Protein AF-A0AAN7F6M3-F1 (afdb_monomer_lite)

Sequence (160 aa):
MIVMVRILLTLMGGRHDNKPYHPIDNREGVIQMGLAENQLCFDLIQKWIRRNPKASICTAKGVHEFKNIAIFQDYHGFKEFRQAVTNFIHKARGGRVTFDPSRIVMSGGATGANEIVMSCDAFLVPSPCYPVFPREGLISNLIFCETHLDDSFTIIHRVI

Secondary structure (DSSP, 8-state):
--GGGSTT-TTSHHHHHHSB-BTTTBTTSBP--SS----TTHHHHHHHHHH-GGG-TTSTTTGGGHHHHHT---TT--HHHHHHHHHHHHHHTTT-----GGG----SHHHHHHHHHH-SS-EEEEES--THHHHSSS-S-EEEEEEPTTS-EEEEEE--

Foldseek 3Di:
DQFVVQPPPPVCPVQCVVFPDDPPPHPPGDDDPNDPDDPPCVVVVVVVCVVCVCVDCPHPNVVVCVVVVVPDDPQLPDLVVLVVVQVVVCVVVVVPDGDDSSPDGDAPPPLRVCLVVQVDDADEDEPPDDVCVQPPCSHQHYFYWHQDPVRDIDGDDTRD

Structure (mmCIF, N/CA/C/O backbone):
data_AF-A0AAN7F6M3-F1
#
_entry.id   AF-A0AAN7F6M3-F1
#
loop_
_atom_site.group_PDB
_atom_site.id
_atom_site.type_symbol
_atom_site.label_atom_id
_atom_site.label_alt_id
_atom_site.label_comp_id
_atom_site.label_asym_id
_atom_site.label_entity_id
_atom_site.label_seq_id
_atom_site.pdbx_PDB_ins_code
_atom_site.Cartn_x
_atom_site.Cartn_y
_atom_site.Cartn_z
_atom_site.occupancy
_atom_site.B_iso_or_equiv
_atom_site.auth_seq_id
_atom_site.auth_comp_id
_atom_site.auth_asym_id
_atom_site.auth_atom_id
_atom_site.pdbx_PDB_model_num
ATOM 1 N N . MET A 1 1 ? -0.541 -12.851 -12.378 1.00 31.11 1 MET A N 1
ATOM 2 C CA . MET A 1 1 ? 0.162 -12.674 -13.668 1.00 31.11 1 MET A CA 1
ATOM 3 C C . MET A 1 1 ? 0.976 -11.367 -13.763 1.00 31.11 1 MET A C 1
ATOM 5 O O . MET A 1 1 ? 1.273 -10.941 -14.863 1.00 31.11 1 MET A O 1
ATOM 9 N N . ILE A 1 2 ? 1.369 -10.733 -12.641 1.00 34.12 2 ILE A N 1
ATOM 10 C CA . ILE A 1 2 ? 2.227 -9.520 -12.639 1.00 34.12 2 ILE A CA 1
ATOM 11 C C . ILE A 1 2 ? 3.602 -9.791 -11.984 1.00 34.12 2 ILE A C 1
ATOM 13 O O . ILE A 1 2 ? 4.550 -9.046 -12.179 1.00 34.12 2 ILE A O 1
ATOM 17 N N . VAL A 1 3 ? 3.760 -10.905 -11.259 1.00 37.19 3 VAL A N 1
ATOM 18 C CA . VAL A 1 3 ? 4.975 -11.178 -10.464 1.00 37.19 3 VAL A CA 1
ATOM 19 C C . VAL A 1 3 ? 6.101 -11.829 -11.289 1.00 37.19 3 VAL A C 1
ATOM 21 O O . VAL A 1 3 ? 7.274 -11.653 -10.981 1.00 37.19 3 VAL A O 1
ATOM 24 N N . MET A 1 4 ? 5.769 -12.514 -12.388 1.00 30.89 4 MET A N 1
ATOM 25 C CA . MET A 1 4 ? 6.705 -13.372 -13.135 1.00 30.89 4 MET A CA 1
ATOM 26 C C . MET A 1 4 ? 7.670 -12.618 -14.073 1.00 30.89 4 MET A C 1
ATOM 28 O O . MET A 1 4 ? 8.566 -13.227 -14.642 1.00 30.89 4 MET A O 1
ATOM 32 N N . VAL A 1 5 ? 7.535 -11.293 -14.216 1.00 35.88 5 VAL A N 1
ATOM 33 C CA . VAL A 1 5 ? 8.393 -10.473 -15.104 1.00 35.88 5 VAL A CA 1
ATOM 34 C C . VAL A 1 5 ? 9.630 -9.913 -14.374 1.00 35.88 5 VAL A C 1
ATOM 36 O O . VAL A 1 5 ? 10.523 -9.343 -14.993 1.00 35.88 5 VAL A O 1
ATOM 39 N N . ARG A 1 6 ? 9.743 -10.086 -13.049 1.00 49.34 6 ARG A N 1
ATOM 40 C CA . ARG A 1 6 ? 10.776 -9.387 -12.260 1.00 49.34 6 ARG A CA 1
ATOM 41 C C . ARG A 1 6 ? 12.152 -10.066 -12.221 1.00 49.34 6 ARG A C 1
ATOM 43 O O . ARG A 1 6 ? 13.134 -9.385 -11.942 1.00 49.34 6 ARG A O 1
ATOM 50 N N . ILE A 1 7 ? 12.259 -11.360 -12.530 1.00 39.53 7 ILE A N 1
ATOM 51 C CA . ILE A 1 7 ? 13.526 -12.115 -12.396 1.00 39.53 7 ILE A CA 1
ATOM 52 C C . ILE A 1 7 ? 14.585 -11.633 -13.402 1.00 39.53 7 ILE A C 1
ATOM 54 O O . ILE A 1 7 ? 15.774 -11.695 -13.113 1.00 39.53 7 ILE A O 1
ATOM 58 N N . LEU A 1 8 ? 14.179 -11.077 -14.551 1.00 35.31 8 LEU A N 1
ATOM 59 C CA . LEU A 1 8 ? 15.112 -10.712 -15.624 1.00 35.31 8 LEU A CA 1
ATOM 60 C C . LEU A 1 8 ? 15.627 -9.254 -15.574 1.00 35.31 8 LEU A C 1
ATOM 62 O O . LEU A 1 8 ? 16.541 -8.909 -16.315 1.00 35.31 8 LEU A O 1
ATOM 66 N N . LEU A 1 9 ? 15.078 -8.374 -14.724 1.00 43.38 9 LEU A N 1
ATOM 67 C CA . LEU A 1 9 ? 15.257 -6.913 -14.875 1.00 43.38 9 LEU A CA 1
ATOM 68 C C . LEU A 1 9 ? 16.093 -6.206 -13.795 1.00 43.38 9 LEU A C 1
ATOM 70 O O . LEU A 1 9 ? 16.359 -5.011 -13.923 1.00 43.38 9 LEU A O 1
ATOM 74 N N . THR A 1 10 ? 16.586 -6.901 -12.766 1.00 44.12 10 THR A N 1
ATOM 75 C CA . THR A 1 10 ? 17.384 -6.258 -11.695 1.00 44.12 10 THR A CA 1
ATOM 76 C C . THR A 1 10 ? 18.770 -5.769 -12.160 1.00 44.12 10 THR A C 1
ATOM 78 O O . THR A 1 10 ? 19.427 -5.027 -11.438 1.00 44.12 10 THR A O 1
ATOM 81 N N . LEU A 1 11 ? 19.210 -6.107 -13.378 1.00 46.38 11 LEU A N 1
ATOM 82 C CA . LEU A 1 11 ? 20.467 -5.613 -13.964 1.00 46.38 11 LEU A CA 1
ATOM 83 C C . LEU A 1 11 ? 20.328 -4.266 -14.705 1.00 46.38 11 LEU A C 1
ATOM 85 O O . LEU A 1 11 ? 21.328 -3.711 -15.153 1.00 46.38 11 LEU A O 1
ATOM 89 N N . MET A 1 12 ? 19.111 -3.722 -14.838 1.00 47.38 12 MET A N 1
ATOM 90 C CA . MET A 1 12 ? 18.849 -2.516 -15.646 1.00 47.38 12 MET A CA 1
ATOM 91 C C . MET A 1 12 ? 18.668 -1.226 -14.827 1.00 47.38 12 MET A C 1
ATOM 93 O O . MET A 1 12 ? 18.660 -0.150 -15.420 1.00 47.38 12 MET A O 1
ATOM 97 N N . GLY A 1 13 ? 18.581 -1.301 -13.490 1.00 53.97 13 GLY A N 1
ATOM 98 C CA . GLY A 1 13 ? 18.332 -0.131 -12.629 1.00 53.97 13 GLY A CA 1
ATOM 99 C C . GLY A 1 13 ? 19.359 0.993 -12.815 1.00 53.97 13 GLY A C 1
ATOM 100 O O . GLY A 1 13 ? 18.993 2.119 -13.128 1.00 53.97 13 GLY A O 1
ATOM 101 N N . GLY A 1 14 ? 20.655 0.665 -12.788 1.00 62.84 14 GLY A N 1
ATOM 102 C CA . GLY A 1 14 ? 21.718 1.664 -12.972 1.00 62.84 14 GLY A CA 1
ATOM 103 C C . GLY A 1 14 ? 21.810 2.271 -14.382 1.00 62.84 14 GLY A C 1
ATOM 104 O O . GLY A 1 14 ? 22.454 3.300 -14.564 1.00 62.84 14 GLY A O 1
ATOM 105 N N . ARG A 1 15 ? 21.184 1.665 -15.402 1.00 70.00 15 ARG A N 1
ATOM 106 C CA . ARG A 1 15 ? 21.131 2.248 -16.758 1.00 70.00 15 ARG A CA 1
ATOM 107 C C . ARG A 1 15 ? 19.995 3.254 -16.903 1.00 70.00 15 ARG A C 1
ATOM 109 O O . ARG A 1 15 ? 20.162 4.233 -17.623 1.00 70.00 15 ARG A O 1
ATOM 116 N N . HIS A 1 16 ? 18.874 3.011 -16.227 1.00 83.25 16 HIS A N 1
ATOM 117 C CA . HIS A 1 16 ? 17.760 3.948 -16.189 1.00 83.25 16 HIS A CA 1
ATOM 118 C C . HIS A 1 16 ? 18.164 5.268 -15.527 1.00 83.25 16 HIS A C 1
ATOM 120 O O . HIS A 1 16 ? 18.003 6.317 -16.141 1.00 83.25 16 HIS A O 1
ATOM 126 N N . ASP A 1 17 ? 18.762 5.217 -14.335 1.00 87.94 17 ASP A N 1
ATOM 127 C CA . ASP A 1 17 ? 19.039 6.425 -13.541 1.00 87.94 17 ASP A CA 1
ATOM 128 C C . ASP A 1 17 ? 20.017 7.387 -14.231 1.00 87.94 17 ASP A C 1
ATOM 130 O O . ASP A 1 17 ? 19.899 8.603 -14.106 1.00 87.94 17 ASP A O 1
ATOM 134 N N . ASN A 1 18 ? 20.944 6.847 -15.027 1.00 89.69 18 ASN A N 1
ATOM 135 C CA . ASN A 1 18 ? 21.918 7.633 -15.784 1.00 89.69 18 ASN A CA 1
ATOM 136 C C . ASN A 1 18 ? 21.369 8.202 -17.104 1.00 89.69 18 ASN A C 1
ATOM 138 O O . ASN A 1 18 ? 21.917 9.171 -17.627 1.00 89.69 18 ASN A O 1
ATOM 142 N N . LYS A 1 19 ? 20.334 7.587 -17.691 1.00 93.06 19 LYS A N 1
ATOM 143 C CA . LYS A 1 19 ? 19.781 8.000 -18.991 1.00 93.06 19 LYS A CA 1
ATOM 144 C C . LYS A 1 19 ? 18.272 7.728 -19.056 1.00 93.06 19 LYS A C 1
ATOM 146 O O . LYS A 1 19 ? 17.852 6.912 -19.879 1.00 93.06 19 LYS A O 1
ATOM 151 N N . PRO A 1 20 ? 17.444 8.386 -18.231 1.00 94.31 20 PRO A N 1
ATOM 152 C CA . PRO A 1 20 ? 16.015 8.099 -18.176 1.00 94.31 20 PRO A CA 1
ATOM 153 C C . PRO A 1 20 ? 15.321 8.556 -19.460 1.00 94.31 20 PRO A C 1
ATOM 155 O O . PRO A 1 20 ? 15.627 9.622 -20.000 1.00 94.31 20 PRO A O 1
ATOM 158 N N . TYR A 1 21 ? 14.388 7.750 -19.960 1.00 95.25 21 TYR A N 1
ATOM 159 C CA . TYR A 1 21 ? 13.542 8.135 -21.087 1.00 95.25 21 TYR A CA 1
ATOM 160 C C . TYR A 1 21 ? 12.668 9.346 -20.736 1.00 95.25 21 TYR A C 1
ATOM 162 O O . TYR A 1 21 ? 11.996 9.359 -19.705 1.00 95.25 21 TYR A O 1
ATOM 170 N N . HIS A 1 22 ? 12.612 10.327 -21.638 1.00 96.12 22 HIS A N 1
ATOM 171 C CA . HIS A 1 22 ? 11.621 11.398 -21.609 1.00 96.12 22 HIS A CA 1
ATOM 172 C C . HIS A 1 22 ? 11.091 11.651 -23.030 1.00 96.12 22 HIS A C 1
ATOM 174 O O . HIS A 1 22 ? 11.888 11.815 -23.956 1.00 96.12 22 HIS A O 1
ATOM 180 N N . PRO A 1 23 ? 9.765 11.724 -23.248 1.00 95.62 23 PRO A N 1
ATOM 181 C CA . PRO A 1 23 ? 9.186 1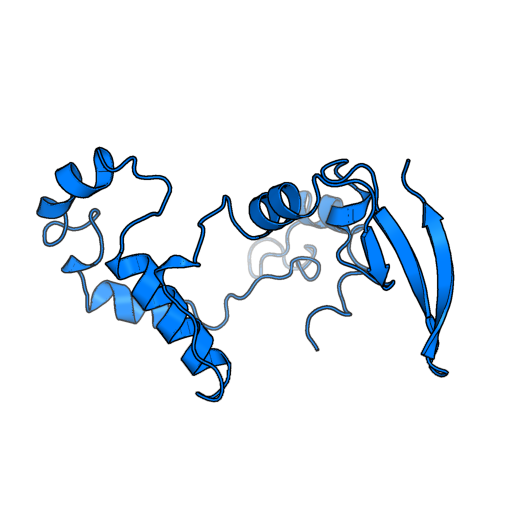1.817 -24.593 1.00 95.62 23 PRO A CA 1
ATOM 182 C C . PRO A 1 23 ? 9.578 13.088 -25.365 1.00 95.62 23 PRO A C 1
ATOM 184 O O . PRO A 1 23 ? 9.467 13.120 -26.595 1.00 95.62 23 PRO A O 1
ATOM 187 N N . ILE A 1 24 ? 10.028 14.133 -24.666 1.00 97.12 24 ILE A N 1
ATOM 188 C CA . ILE A 1 24 ? 10.455 15.405 -25.262 1.00 97.12 24 ILE A CA 1
ATOM 189 C C . ILE A 1 24 ? 11.970 15.563 -25.135 1.00 97.12 24 ILE A C 1
ATOM 191 O O . ILE A 1 24 ? 12.653 15.716 -26.141 1.00 97.12 24 ILE A O 1
ATOM 195 N N . ASP A 1 25 ? 12.490 15.452 -23.915 1.00 96.81 25 ASP A N 1
ATOM 196 C CA . ASP A 1 25 ? 13.871 15.841 -23.601 1.00 96.81 25 ASP A CA 1
ATOM 197 C C . ASP A 1 25 ? 14.893 14.723 -23.846 1.00 96.81 25 ASP A C 1
ATOM 199 O O . ASP A 1 25 ? 16.081 15.000 -23.986 1.00 96.81 25 ASP A O 1
ATOM 203 N N . ASN A 1 26 ? 14.464 13.455 -23.897 1.00 96.00 26 ASN A N 1
ATOM 204 C CA . ASN A 1 26 ? 15.375 12.320 -24.062 1.00 96.00 26 ASN A CA 1
ATOM 205 C C . ASN A 1 26 ? 14.668 11.069 -24.610 1.00 96.00 26 ASN A C 1
ATOM 207 O O . ASN A 1 26 ? 14.450 10.085 -23.895 1.00 96.00 26 ASN A O 1
ATOM 211 N N . ARG A 1 27 ? 14.312 11.093 -25.899 1.00 95.31 27 ARG A N 1
ATOM 212 C CA . ARG A 1 27 ? 13.606 9.979 -26.564 1.00 95.31 27 ARG A CA 1
ATOM 213 C C . ARG A 1 27 ? 14.435 8.696 -26.674 1.00 95.31 27 ARG A C 1
ATOM 215 O O . ARG A 1 27 ? 13.863 7.618 -26.755 1.00 95.31 27 ARG A O 1
ATOM 222 N N . GLU A 1 28 ? 15.759 8.823 -26.620 1.00 95.81 28 GLU A N 1
ATOM 223 C CA . GLU A 1 28 ? 16.719 7.710 -26.657 1.00 95.81 28 GLU A CA 1
ATOM 224 C C . GLU A 1 28 ? 17.090 7.195 -25.254 1.00 95.81 28 GLU A C 1
ATOM 226 O O . GLU A 1 28 ? 18.056 6.438 -25.091 1.00 95.81 28 GLU A O 1
ATOM 231 N N . GLY A 1 29 ? 16.406 7.679 -24.214 1.00 94.25 29 GLY A N 1
ATOM 232 C CA . GLY A 1 29 ? 16.601 7.211 -22.849 1.00 94.25 29 GLY A CA 1
ATOM 233 C C . GLY A 1 29 ? 16.003 5.825 -22.606 1.00 94.25 29 GLY A C 1
ATOM 234 O O . GLY A 1 29 ? 15.214 5.298 -23.389 1.00 94.25 29 GLY A O 1
ATOM 235 N N . VAL A 1 30 ? 16.398 5.217 -21.495 1.00 94.75 30 VAL A N 1
ATOM 236 C CA . VAL A 1 30 ? 15.954 3.895 -21.054 1.00 94.75 30 VAL A CA 1
ATOM 237 C C . VAL A 1 30 ? 14.564 4.009 -20.432 1.00 94.75 30 VAL A C 1
ATOM 239 O O . VAL A 1 30 ? 14.344 4.811 -19.527 1.00 94.75 30 VAL A O 1
ATOM 242 N N . ILE A 1 31 ? 13.628 3.184 -20.899 1.00 93.06 31 ILE A N 1
ATOM 243 C CA . ILE A 1 31 ? 12.267 3.109 -20.355 1.00 93.06 31 ILE A CA 1
ATOM 244 C C . ILE A 1 31 ? 12.256 2.184 -19.134 1.00 93.06 31 ILE A C 1
ATOM 246 O O . ILE A 1 31 ? 12.718 1.041 -19.206 1.00 93.06 31 ILE A O 1
ATOM 250 N N . GLN A 1 32 ? 11.694 2.657 -18.019 1.00 90.94 32 GLN A N 1
ATOM 251 C CA . GLN A 1 32 ? 11.617 1.874 -16.790 1.00 90.94 32 GLN A CA 1
ATOM 252 C C . GLN A 1 32 ? 10.523 0.807 -16.859 1.00 90.94 32 GLN A C 1
ATOM 254 O O . GLN A 1 32 ? 9.344 1.091 -16.684 1.00 90.94 32 GLN A O 1
ATOM 259 N N . MET A 1 33 ? 10.943 -0.445 -17.039 1.00 90.69 33 MET A N 1
ATOM 260 C CA . MET A 1 33 ? 10.061 -1.623 -17.029 1.00 90.69 33 MET A CA 1
ATOM 261 C C . MET A 1 33 ? 10.378 -2.598 -15.881 1.00 90.69 33 MET A C 1
ATOM 263 O O . MET A 1 33 ? 9.763 -3.654 -15.770 1.00 90.69 33 MET A O 1
ATOM 267 N N . GLY A 1 34 ? 11.361 -2.272 -15.030 1.00 85.19 34 GLY A N 1
ATOM 268 C CA . GLY A 1 34 ? 11.851 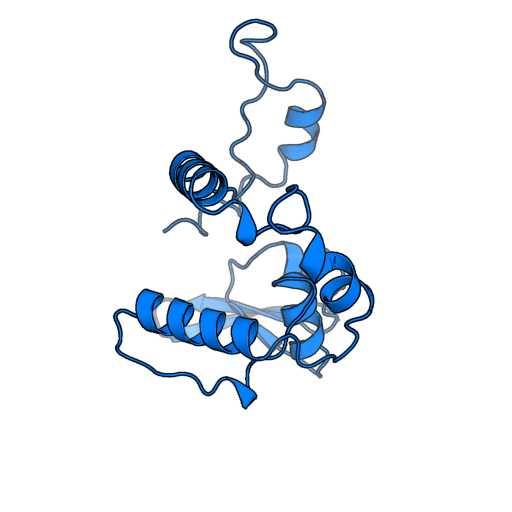-3.150 -13.958 1.00 85.19 34 GLY A CA 1
ATOM 269 C C . GLY A 1 34 ? 11.192 -2.951 -12.589 1.00 85.19 34 GLY A C 1
ATOM 270 O O . GLY A 1 34 ? 11.494 -3.699 -11.656 1.00 85.19 34 GLY A O 1
ATOM 271 N N . LEU A 1 35 ? 10.314 -1.954 -12.447 1.00 86.31 35 LEU A N 1
ATOM 272 C CA . LEU A 1 35 ? 9.693 -1.578 -11.179 1.00 86.31 35 LEU A CA 1
ATOM 273 C C . LEU A 1 35 ? 8.220 -1.986 -11.156 1.00 86.31 35 LEU A C 1
ATOM 275 O O . LEU A 1 35 ? 7.448 -1.648 -12.049 1.00 86.31 35 LEU A O 1
ATOM 279 N N . ALA A 1 36 ? 7.835 -2.738 -10.126 1.00 87.88 36 ALA A N 1
ATOM 280 C CA . ALA A 1 36 ? 6.463 -3.193 -9.939 1.00 87.88 36 ALA A CA 1
ATOM 281 C C . ALA A 1 36 ? 5.629 -2.091 -9.270 1.00 87.88 36 ALA A C 1
ATOM 283 O O . ALA A 1 36 ? 5.344 -2.154 -8.076 1.00 87.88 36 ALA A O 1
ATOM 284 N N . GLU A 1 37 ? 5.258 -1.080 -10.049 1.00 88.50 37 GLU A N 1
ATOM 285 C CA . GLU A 1 37 ? 4.431 0.044 -9.614 1.00 88.50 37 GLU A CA 1
ATOM 286 C C . GLU A 1 37 ? 3.094 0.080 -10.349 1.00 88.50 37 GLU A C 1
ATOM 288 O O . GLU A 1 37 ? 2.999 -0.234 -11.534 1.00 88.50 37 GLU A O 1
ATOM 293 N N . ASN A 1 38 ? 2.043 0.491 -9.638 1.00 90.88 38 ASN A N 1
ATOM 294 C CA . ASN A 1 38 ? 0.720 0.676 -10.218 1.00 90.88 38 ASN A CA 1
ATOM 295 C C . ASN A 1 38 ? 0.366 2.164 -10.259 1.00 90.88 38 ASN A C 1
ATOM 297 O O . ASN A 1 38 ? 0.006 2.743 -9.238 1.00 90.88 38 ASN A O 1
ATOM 301 N N . GLN A 1 39 ? 0.420 2.748 -11.455 1.00 94.06 39 GLN A N 1
ATOM 302 C CA . GLN A 1 39 ? 0.039 4.142 -11.706 1.00 94.06 39 GLN A CA 1
ATOM 303 C C . GLN A 1 39 ? -1.330 4.265 -12.406 1.00 94.06 39 GLN A C 1
ATOM 305 O O . GLN A 1 39 ? -1.790 5.368 -12.691 1.00 94.06 39 GLN A O 1
ATOM 310 N N . LEU A 1 40 ? -2.013 3.142 -12.669 1.00 96.00 40 LEU A N 1
ATOM 311 C CA . LEU A 1 40 ? -3.209 3.081 -13.522 1.00 96.00 40 LEU A CA 1
ATOM 312 C C . LEU A 1 40 ? -4.476 3.657 -12.874 1.00 96.00 40 LEU A C 1
ATOM 314 O O . LEU A 1 40 ? -5.470 3.850 -13.564 1.00 96.00 40 LEU A O 1
ATOM 318 N N . CYS A 1 41 ? -4.474 3.880 -11.558 1.00 96.00 41 CYS A N 1
ATOM 319 C CA . CYS A 1 41 ? -5.663 4.283 -10.797 1.00 96.00 41 CYS A CA 1
ATOM 320 C C . CYS A 1 41 ? -5.466 5.545 -9.943 1.00 96.00 41 CYS A C 1
ATOM 322 O O . CYS A 1 41 ? -6.265 5.827 -9.041 1.00 96.00 41 CYS A O 1
ATOM 324 N N . PHE A 1 42 ? -4.403 6.314 -10.194 1.00 96.12 42 PHE A N 1
ATOM 325 C CA . PHE A 1 42 ? -4.135 7.540 -9.440 1.00 96.12 42 PHE A CA 1
ATOM 326 C C . PHE A 1 42 ? -5.225 8.595 -9.619 1.00 96.12 42 PHE A C 1
ATOM 328 O O . PHE A 1 42 ? -5.557 9.297 -8.664 1.00 96.12 42 PHE A O 1
ATOM 335 N N . ASP A 1 43 ? -5.833 8.679 -10.797 1.00 97.25 43 ASP A N 1
ATOM 336 C CA . ASP A 1 43 ? -6.956 9.569 -11.085 1.00 97.25 43 ASP A CA 1
ATOM 337 C C . ASP A 1 43 ? -8.152 9.310 -10.148 1.00 97.25 43 ASP A C 1
ATOM 339 O O . ASP A 1 43 ? -8.736 10.257 -9.609 1.00 97.25 43 ASP A O 1
ATOM 343 N N . LEU A 1 44 ? -8.468 8.038 -9.878 1.00 97.81 44 LEU A N 1
ATOM 344 C CA . LEU A 1 44 ? -9.555 7.635 -8.984 1.00 97.81 44 LEU A CA 1
ATOM 345 C C . LEU A 1 44 ? -9.282 8.079 -7.543 1.00 97.81 44 LEU A C 1
ATOM 347 O O . LEU A 1 44 ? -10.158 8.668 -6.900 1.00 97.81 44 LEU A O 1
ATOM 351 N N . ILE A 1 45 ? -8.060 7.847 -7.056 1.00 95.25 45 ILE A N 1
ATOM 352 C CA . ILE A 1 45 ? -7.640 8.231 -5.701 1.00 95.25 45 ILE A CA 1
ATOM 353 C C . ILE A 1 45 ? -7.635 9.757 -5.566 1.00 95.25 45 ILE A C 1
ATOM 355 O O . ILE A 1 45 ? -8.230 10.299 -4.633 1.00 95.25 45 ILE A O 1
ATOM 359 N N . GLN A 1 46 ? -7.051 10.475 -6.528 1.00 94.81 46 GLN A N 1
ATOM 360 C CA . GLN A 1 46 ? -7.026 11.939 -6.521 1.00 94.81 46 GLN A CA 1
ATOM 361 C C . GLN A 1 46 ? -8.438 12.537 -6.539 1.00 94.81 46 GLN A C 1
ATOM 363 O O . GLN A 1 46 ? -8.738 13.477 -5.798 1.00 94.81 46 GLN A O 1
ATOM 368 N N . LYS A 1 47 ? -9.329 11.996 -7.377 1.00 97.19 47 LYS A N 1
ATOM 369 C CA . LYS A 1 47 ? -10.732 12.420 -7.451 1.00 97.19 47 LYS A CA 1
ATOM 370 C C . LYS A 1 47 ? -11.455 12.184 -6.129 1.00 97.19 47 LYS A C 1
ATOM 372 O O . LYS A 1 47 ? -12.242 13.037 -5.716 1.00 97.19 47 LYS A O 1
ATOM 377 N N . TRP A 1 48 ? -11.182 11.067 -5.454 1.00 96.38 48 TRP A N 1
ATOM 378 C CA . TRP A 1 48 ? -11.736 10.793 -4.131 1.00 96.38 48 TRP A CA 1
ATOM 379 C C . TRP A 1 48 ? -11.215 11.782 -3.082 1.00 96.38 48 TRP A C 1
ATOM 381 O O . TRP A 1 48 ? -12.029 12.375 -2.378 1.00 96.38 48 TRP A O 1
ATOM 391 N N . ILE A 1 49 ? -9.905 12.046 -3.028 1.00 93.50 49 ILE A N 1
ATOM 392 C CA . ILE A 1 49 ? -9.308 12.997 -2.071 1.00 93.50 49 ILE A CA 1
ATOM 393 C C . ILE A 1 49 ? -9.912 14.398 -2.241 1.00 93.50 49 ILE A C 1
ATOM 395 O O . ILE A 1 49 ? -10.360 14.998 -1.265 1.00 93.50 49 ILE A O 1
ATOM 399 N N . ARG A 1 50 ? -10.020 14.898 -3.482 1.00 93.56 50 ARG A N 1
ATOM 400 C CA . ARG A 1 50 ? -10.620 16.219 -3.767 1.00 93.56 50 ARG A CA 1
ATOM 401 C C . ARG A 1 50 ? -12.074 16.324 -3.293 1.00 93.56 50 ARG A C 1
ATOM 403 O O . ARG A 1 50 ? -12.499 17.385 -2.845 1.00 93.56 50 ARG A O 1
ATOM 410 N N . ARG A 1 51 ? -12.838 15.231 -3.381 1.00 96.88 51 ARG A N 1
ATOM 411 C CA . ARG A 1 51 ? -14.241 15.166 -2.935 1.00 96.88 51 ARG A CA 1
ATOM 412 C C . ARG A 1 51 ? -14.387 14.992 -1.423 1.00 96.88 51 ARG A C 1
ATOM 414 O O . ARG A 1 51 ? -15.447 15.305 -0.891 1.00 96.88 51 ARG A O 1
ATOM 421 N N . ASN A 1 52 ? -13.338 14.541 -0.735 1.00 96.00 52 ASN A N 1
ATOM 422 C CA . ASN A 1 52 ? -13.350 14.220 0.692 1.00 96.00 52 ASN A CA 1
ATOM 423 C C . ASN A 1 52 ? -12.273 15.008 1.461 1.00 96.00 52 ASN A C 1
ATOM 425 O O . ASN A 1 52 ? -11.405 14.409 2.094 1.00 96.00 52 ASN A O 1
ATOM 429 N N . PRO A 1 53 ? -12.320 16.353 1.472 1.00 93.62 53 PRO A N 1
ATOM 430 C CA . PRO A 1 53 ? -11.269 17.167 2.088 1.00 93.62 53 PRO A CA 1
ATOM 431 C C . PRO A 1 53 ? -11.088 16.881 3.586 1.00 93.62 53 PRO A C 1
ATOM 433 O O . PRO A 1 53 ? -9.975 16.924 4.091 1.00 93.62 53 PRO A O 1
ATOM 436 N N . LYS A 1 54 ? -12.159 16.508 4.299 1.00 94.25 54 LYS A N 1
ATOM 437 C CA . LYS A 1 54 ? -12.097 16.155 5.727 1.00 94.25 54 LYS A CA 1
ATOM 438 C C . LYS A 1 54 ? -11.224 14.927 6.029 1.00 94.25 54 LYS A C 1
ATOM 440 O O . LYS A 1 54 ? -10.810 14.772 7.166 1.00 94.25 54 LYS A O 1
ATOM 445 N N . ALA A 1 55 ? -10.946 14.072 5.042 1.00 91.06 55 ALA A N 1
ATOM 446 C CA . ALA A 1 55 ? -10.196 12.830 5.236 1.00 91.06 55 ALA A CA 1
ATOM 447 C C . ALA A 1 55 ? -8.673 13.030 5.363 1.00 91.06 55 ALA A C 1
ATOM 449 O O . ALA A 1 55 ? -7.960 12.074 5.647 1.00 91.06 55 ALA A O 1
ATOM 450 N N . SER A 1 56 ? -8.160 14.243 5.133 1.00 90.44 56 SER A N 1
ATOM 451 C CA . SER A 1 56 ? -6.735 14.555 5.262 1.00 90.44 56 SER A CA 1
ATOM 452 C C . SER A 1 56 ? -6.517 15.739 6.198 1.00 90.44 56 SER A C 1
ATOM 454 O O . SER A 1 56 ? -7.122 16.801 6.025 1.00 90.44 56 SER A O 1
ATOM 456 N N . ILE A 1 57 ? -5.588 15.571 7.144 1.00 91.12 57 ILE A N 1
ATOM 457 C CA . ILE A 1 57 ? -5.111 16.631 8.048 1.00 91.12 57 ILE A CA 1
ATOM 458 C C . ILE A 1 57 ? -4.419 17.776 7.302 1.00 91.12 57 ILE A C 1
ATOM 460 O O . ILE A 1 57 ? -4.317 18.879 7.826 1.00 91.12 57 ILE A O 1
ATOM 464 N N . CYS A 1 58 ? -3.996 17.543 6.057 1.00 87.19 58 CYS A N 1
ATOM 465 C CA . CYS A 1 58 ? -3.364 18.540 5.198 1.00 87.19 58 CYS A CA 1
ATOM 466 C C . CYS A 1 58 ? -4.379 19.488 4.531 1.00 87.19 58 CYS A C 1
ATOM 468 O O . CYS A 1 58 ? -4.032 20.194 3.587 1.00 87.19 58 CYS A O 1
ATOM 470 N N . THR A 1 59 ? -5.641 19.508 4.975 1.00 90.31 59 THR A N 1
ATOM 471 C CA . THR A 1 59 ? -6.659 20.445 4.482 1.00 90.31 59 THR A CA 1
ATOM 472 C C . THR A 1 59 ? -7.243 21.277 5.617 1.00 90.31 59 THR A C 1
ATOM 474 O O . THR A 1 59 ? -7.378 20.806 6.746 1.00 90.31 59 THR A O 1
ATOM 477 N N . ALA A 1 60 ? -7.719 22.485 5.298 1.00 92.06 60 ALA A N 1
ATOM 478 C CA . ALA A 1 60 ? -8.395 23.354 6.266 1.00 92.06 60 ALA A CA 1
ATOM 479 C C . ALA A 1 60 ? -9.617 22.694 6.936 1.00 92.06 60 ALA A C 1
ATOM 481 O O . ALA A 1 60 ? -9.978 23.043 8.054 1.00 92.06 60 ALA A O 1
ATOM 482 N N . LYS A 1 61 ? -10.258 21.722 6.269 1.00 91.44 61 LYS A N 1
ATOM 483 C CA . LYS A 1 61 ? -11.419 21.002 6.811 1.00 91.44 61 LYS A CA 1
ATOM 484 C C . LYS A 1 61 ? -11.032 19.809 7.688 1.00 91.44 61 LYS A C 1
ATOM 486 O O . LYS A 1 61 ? -11.858 19.413 8.500 1.00 91.44 61 LYS A O 1
ATOM 491 N N . GLY A 1 62 ? -9.841 19.229 7.523 1.00 91.88 62 GLY A N 1
ATOM 492 C CA . GLY A 1 62 ? -9.370 18.062 8.285 1.00 91.88 62 GLY A CA 1
ATOM 493 C C . GLY A 1 62 ? -8.355 18.383 9.387 1.00 91.88 62 GLY A C 1
ATOM 494 O O . GLY A 1 62 ? -8.145 17.563 10.272 1.00 91.88 62 GLY A O 1
ATOM 495 N N . VAL A 1 63 ? -7.764 19.583 9.387 1.00 94.56 63 VAL A N 1
ATOM 496 C CA . VAL A 1 63 ? -6.703 19.987 10.334 1.00 94.56 63 VAL A CA 1
ATOM 497 C C . VAL A 1 63 ? -7.107 19.902 11.813 1.00 94.56 63 VAL A C 1
ATOM 499 O O . VAL A 1 63 ? -6.245 19.751 12.671 1.00 94.56 63 VAL A O 1
ATOM 502 N N . HIS A 1 64 ? -8.405 19.940 12.134 1.00 93.25 64 HIS A N 1
ATOM 503 C CA . HIS A 1 64 ? -8.896 19.788 13.509 1.00 93.25 64 HIS A CA 1
ATOM 504 C C . HIS A 1 64 ? -8.518 18.435 14.141 1.00 93.25 64 HIS A C 1
ATOM 506 O O . HIS A 1 64 ? -8.300 18.378 15.348 1.00 93.25 64 HIS A O 1
ATOM 512 N N . GLU A 1 65 ? -8.347 17.380 13.336 1.00 92.38 65 GLU A N 1
ATOM 513 C CA . GLU A 1 65 ? -7.901 16.058 13.801 1.00 92.38 65 GLU A CA 1
ATOM 514 C C . GLU A 1 65 ? -6.378 15.959 13.990 1.00 92.38 65 GLU A C 1
ATOM 516 O O . GLU A 1 65 ? -5.884 14.952 14.495 1.00 92.38 65 GLU A O 1
ATOM 521 N N . PHE A 1 66 ? -5.608 16.993 13.618 1.00 93.25 66 PHE A N 1
ATOM 522 C CA . PHE A 1 66 ? -4.143 16.957 13.668 1.00 93.25 66 PHE A CA 1
ATOM 523 C C . PHE A 1 66 ? -3.624 16.585 15.054 1.00 93.25 66 PHE A C 1
ATOM 525 O O . PHE A 1 66 ? -2.785 15.699 15.168 1.00 93.25 66 PHE A O 1
ATOM 532 N N . LYS A 1 67 ? -4.144 17.223 16.110 1.00 92.81 67 LYS A N 1
ATOM 533 C CA . LYS A 1 67 ? -3.700 16.952 17.482 1.00 92.81 67 LYS A CA 1
ATOM 534 C C . LYS A 1 67 ? -3.960 15.497 17.876 1.00 92.81 67 LYS A C 1
ATOM 536 O O . LYS A 1 67 ? -3.083 14.893 18.477 1.00 92.81 67 LYS A O 1
ATOM 541 N N . ASN A 1 68 ? -5.118 14.945 17.510 1.00 91.38 68 ASN A N 1
ATOM 542 C CA . ASN A 1 68 ? -5.485 13.558 17.808 1.00 91.38 68 ASN A CA 1
ATOM 543 C C . ASN A 1 68 ? -4.570 12.566 17.079 1.00 91.38 68 ASN A C 1
ATOM 545 O O . ASN A 1 68 ? -4.143 11.579 17.668 1.00 91.38 68 ASN A O 1
ATOM 549 N N . ILE A 1 69 ? -4.243 12.845 15.813 1.00 92.62 69 ILE A N 1
ATOM 550 C CA . ILE A 1 69 ? -3.406 11.973 14.980 1.00 92.62 69 ILE A CA 1
ATOM 551 C C . ILE A 1 69 ? -1.925 12.080 15.357 1.00 92.62 69 ILE A C 1
ATOM 553 O O . ILE A 1 69 ? -1.249 11.061 15.458 1.00 92.62 69 ILE A O 1
ATOM 557 N N . ALA A 1 70 ? -1.417 13.289 15.596 1.00 93.06 70 ALA A N 1
ATOM 558 C CA . ALA A 1 70 ? 0.003 13.531 15.846 1.00 93.06 70 ALA A CA 1
ATOM 559 C C . ALA A 1 70 ? 0.502 12.929 17.169 1.00 93.06 70 ALA A C 1
ATOM 561 O O . ALA A 1 70 ? 1.668 12.556 17.262 1.00 93.06 70 ALA A O 1
ATOM 562 N N . ILE A 1 71 ? -0.363 12.833 18.184 1.00 94.44 71 ILE A N 1
ATOM 563 C CA . ILE A 1 71 ? -0.014 12.245 19.490 1.00 94.44 71 ILE A CA 1
ATOM 564 C C . ILE A 1 71 ? -0.358 10.756 19.587 1.00 94.44 71 ILE A C 1
ATOM 566 O O . ILE A 1 71 ? -0.147 10.149 20.634 1.00 94.44 71 ILE A O 1
ATOM 570 N N . PHE A 1 72 ? -0.944 10.169 18.542 1.00 93.56 72 PHE A N 1
ATOM 571 C CA . PHE A 1 72 ? -1.376 8.781 18.578 1.00 93.56 72 PHE A CA 1
ATOM 572 C C . PHE A 1 72 ? -0.163 7.843 18.558 1.00 93.56 72 PHE A C 1
ATOM 574 O O . PHE A 1 72 ? 0.646 7.880 17.634 1.00 93.56 72 PHE A O 1
ATOM 581 N N . GLN A 1 73 ? -0.050 6.993 19.580 1.00 94.50 73 GLN A N 1
ATOM 582 C CA . GLN A 1 73 ? 1.097 6.096 19.779 1.00 94.50 73 GLN A CA 1
ATOM 583 C C . GLN A 1 73 ? 0.697 4.639 20.056 1.00 94.50 73 GLN A C 1
ATOM 585 O O . GLN A 1 73 ? 1.565 3.808 20.311 1.00 94.50 73 GLN A O 1
ATOM 590 N N . ASP A 1 74 ? -0.598 4.304 20.021 1.00 94.31 74 ASP A N 1
ATOM 591 C CA . ASP A 1 74 ? -1.041 2.923 20.232 1.00 94.31 74 ASP A CA 1
ATOM 592 C C . ASP A 1 74 ? -0.570 2.040 19.069 1.00 94.31 74 ASP A C 1
ATOM 594 O O . ASP A 1 74 ? -0.921 2.259 17.905 1.00 94.31 74 ASP A O 1
ATOM 598 N N . TYR A 1 75 ? 0.217 1.017 19.397 1.00 91.00 75 TYR A N 1
ATOM 599 C CA . TYR A 1 75 ? 0.796 0.092 18.428 1.00 91.00 75 TYR A CA 1
ATOM 600 C C . TYR A 1 75 ? -0.257 -0.750 17.694 1.00 91.00 75 TYR A C 1
ATOM 602 O O . TYR A 1 75 ? 0.017 -1.252 16.604 1.00 91.00 75 TYR A O 1
ATOM 610 N N . HIS A 1 76 ? -1.476 -0.882 18.232 1.00 93.00 76 HIS A N 1
ATOM 611 C CA . HIS A 1 76 ? -2.571 -1.528 17.506 1.00 93.00 76 HIS A CA 1
ATOM 612 C C . HIS A 1 76 ? -3.038 -0.700 16.303 1.00 93.00 76 HIS A C 1
ATOM 614 O O . HIS A 1 76 ? -3.681 -1.237 15.402 1.00 93.00 76 HIS A O 1
ATOM 620 N N . GLY A 1 77 ? -2.770 0.607 16.273 1.00 92.88 77 GLY A N 1
ATOM 621 C CA . GLY A 1 77 ? -3.343 1.504 15.277 1.00 92.88 77 GLY A CA 1
ATOM 622 C C . GLY A 1 77 ? -4.812 1.846 15.552 1.00 92.88 77 GLY A C 1
ATOM 623 O O . GLY A 1 77 ? -5.511 1.186 16.332 1.00 92.88 77 GLY A O 1
ATOM 624 N N . PHE A 1 78 ? -5.304 2.881 14.866 1.00 93.62 78 PHE A N 1
ATOM 625 C CA . PHE A 1 78 ? -6.698 3.318 14.961 1.00 93.62 78 PHE A CA 1
ATOM 626 C C . PHE A 1 78 ? -7.669 2.161 14.695 1.00 93.62 78 PHE A C 1
ATOM 628 O O . PHE A 1 78 ? -7.550 1.437 13.701 1.00 93.62 78 PHE A O 1
ATOM 635 N N . LYS A 1 79 ? -8.667 1.997 15.568 1.00 94.69 79 LYS A N 1
ATOM 636 C CA . LYS A 1 79 ? -9.684 0.943 15.441 1.00 94.69 79 LYS A CA 1
ATOM 637 C C . LYS A 1 79 ? -10.442 1.063 14.118 1.00 94.69 79 LYS A C 1
ATOM 639 O O . LYS A 1 79 ? -10.668 0.064 13.435 1.00 94.69 79 LYS A O 1
ATOM 644 N N . GLU A 1 80 ? -10.788 2.289 13.742 1.00 94.38 80 GLU A N 1
ATOM 645 C CA . GLU A 1 80 ? -11.471 2.640 12.496 1.00 94.38 80 GLU A CA 1
ATOM 646 C C . GLU A 1 80 ? -10.630 2.226 11.288 1.00 94.38 80 GLU A C 1
ATOM 648 O O . GLU A 1 80 ? -11.155 1.682 10.316 1.00 94.38 80 GLU A O 1
ATOM 653 N N . PHE A 1 81 ? -9.312 2.421 11.373 1.00 95.25 81 PHE A N 1
ATOM 654 C CA . PHE A 1 81 ? -8.388 2.024 10.322 1.00 95.25 81 PHE A CA 1
ATOM 655 C C . PHE A 1 81 ? -8.313 0.499 10.185 1.00 95.25 81 PHE A C 1
ATOM 657 O O . PHE A 1 81 ? -8.471 -0.025 9.081 1.00 95.25 81 PHE A O 1
ATOM 664 N N . ARG A 1 82 ? -8.165 -0.236 11.295 1.00 96.75 82 ARG A N 1
ATOM 665 C CA . ARG A 1 82 ? -8.167 -1.709 11.273 1.00 96.75 82 ARG A CA 1
ATOM 666 C C . ARG A 1 82 ? -9.466 -2.273 10.700 1.00 96.75 82 ARG A C 1
ATOM 668 O O . ARG A 1 82 ? -9.418 -3.179 9.872 1.00 96.75 82 ARG A O 1
ATOM 675 N N . GLN A 1 83 ? -10.613 -1.701 11.063 1.00 97.69 83 GLN A N 1
ATOM 676 C CA . GLN A 1 83 ? -11.906 -2.090 10.495 1.00 97.69 83 GLN A CA 1
ATOM 677 C C . GLN A 1 83 ? -12.004 -1.785 8.991 1.00 97.69 83 GLN A C 1
ATOM 679 O O . GLN A 1 83 ? -12.564 -2.571 8.226 1.00 97.69 83 GLN A O 1
ATOM 684 N N . ALA A 1 84 ? -11.466 -0.651 8.539 1.00 97.44 84 ALA A N 1
ATOM 685 C CA . ALA A 1 84 ? -11.432 -0.327 7.117 1.00 97.44 84 ALA A CA 1
ATOM 686 C C . ALA A 1 84 ? -10.566 -1.329 6.332 1.00 97.44 84 ALA A C 1
ATOM 688 O O . ALA A 1 84 ? -10.969 -1.767 5.251 1.00 97.44 84 ALA A O 1
ATOM 689 N N . VAL A 1 85 ? -9.425 -1.748 6.892 1.00 96.94 85 VAL A N 1
ATOM 690 C CA . VAL A 1 85 ? -8.547 -2.773 6.302 1.00 96.94 85 VAL A CA 1
ATOM 691 C C . VAL A 1 85 ? -9.255 -4.126 6.201 1.00 96.94 85 VAL A C 1
ATOM 693 O O . VAL A 1 85 ? -9.245 -4.727 5.125 1.00 96.94 85 VAL A O 1
ATOM 696 N N . THR A 1 86 ? -9.920 -4.602 7.261 1.00 97.44 86 THR A N 1
ATOM 697 C CA . THR A 1 86 ? -10.648 -5.885 7.200 1.00 97.44 86 THR A CA 1
ATOM 698 C C . THR A 1 86 ? -11.759 -5.857 6.153 1.00 97.44 86 THR A C 1
ATOM 700 O O . THR A 1 86 ? -11.877 -6.794 5.360 1.00 97.44 86 THR A O 1
ATOM 703 N N . ASN A 1 87 ? -12.513 -4.757 6.074 1.00 97.88 87 ASN A N 1
ATOM 704 C CA . ASN A 1 87 ? -13.556 -4.563 5.065 1.00 97.88 87 ASN A CA 1
ATOM 705 C C . ASN A 1 87 ? -12.978 -4.536 3.640 1.00 97.88 87 ASN A C 1
ATOM 707 O O . ASN A 1 87 ? -13.565 -5.103 2.714 1.00 97.88 87 ASN A O 1
ATOM 711 N N . PHE A 1 88 ? -11.814 -3.908 3.454 1.00 97.69 88 PHE A N 1
ATOM 712 C CA . PHE A 1 88 ? -11.122 -3.875 2.169 1.00 97.69 88 PHE A CA 1
ATOM 713 C C . PHE A 1 88 ? -10.678 -5.275 1.726 1.00 97.69 88 PHE A C 1
ATOM 715 O O . PHE A 1 88 ? -10.974 -5.675 0.599 1.00 97.69 88 PHE A O 1
ATOM 722 N N . ILE A 1 89 ? -10.034 -6.050 2.607 1.00 96.69 89 ILE A N 1
ATOM 723 C CA . ILE A 1 89 ? -9.576 -7.414 2.294 1.00 96.69 89 ILE A CA 1
ATOM 724 C C . ILE A 1 89 ? -10.774 -8.341 2.041 1.00 96.69 89 ILE A C 1
ATOM 726 O O . ILE A 1 89 ? -10.758 -9.107 1.076 1.00 96.69 89 ILE A O 1
ATOM 730 N N . HIS A 1 90 ? -11.839 -8.233 2.842 1.00 97.06 90 HIS A N 1
ATOM 731 C CA . HIS A 1 90 ? -13.100 -8.948 2.624 1.00 97.06 90 HIS A CA 1
ATOM 732 C C . HIS A 1 90 ? -13.643 -8.702 1.208 1.00 97.06 90 HIS A C 1
ATOM 734 O O . HIS A 1 90 ? -13.907 -9.649 0.460 1.00 97.06 90 HIS A O 1
ATOM 740 N N . LYS A 1 91 ? -13.729 -7.430 0.795 1.00 97.75 91 LYS A N 1
ATOM 741 C CA . LYS A 1 91 ? -14.185 -7.055 -0.549 1.00 97.75 91 LYS A CA 1
ATOM 742 C C . LYS A 1 91 ? -13.233 -7.547 -1.642 1.00 97.75 91 LYS A C 1
ATOM 744 O O . LYS A 1 91 ? -13.697 -8.085 -2.645 1.00 97.75 91 LYS A O 1
ATOM 749 N N . ALA A 1 92 ? -11.919 -7.428 -1.445 1.00 96.31 92 ALA A N 1
ATOM 750 C CA . ALA A 1 92 ? -10.907 -7.906 -2.391 1.00 96.31 92 ALA A CA 1
ATOM 751 C C . ALA A 1 92 ? -10.954 -9.433 -2.596 1.00 96.31 92 ALA A C 1
ATOM 753 O O . ALA A 1 92 ? -10.602 -9.929 -3.664 1.00 96.31 92 ALA A O 1
ATOM 754 N N . ARG A 1 93 ? -11.437 -10.187 -1.600 1.00 96.94 93 ARG A N 1
ATOM 755 C CA . ARG A 1 93 ? -11.671 -11.639 -1.681 1.00 96.94 93 ARG A CA 1
ATOM 756 C C .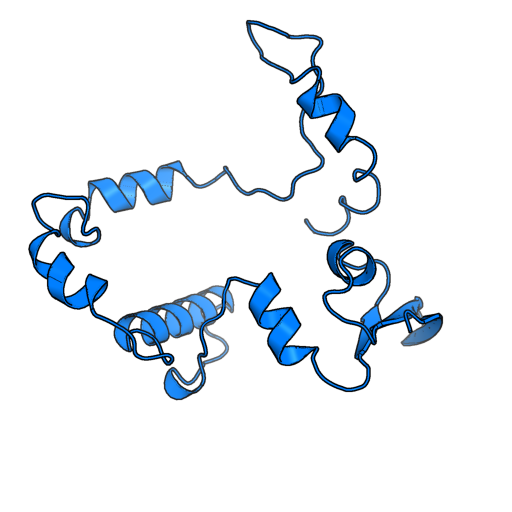 ARG A 1 93 ? -13.075 -12.009 -2.170 1.00 96.94 93 ARG A C 1
ATOM 758 O O . ARG A 1 93 ? -13.483 -13.163 -2.044 1.00 96.94 93 ARG A O 1
ATOM 765 N N . GLY A 1 94 ? -13.814 -11.053 -2.734 1.00 96.75 94 GLY A N 1
ATOM 766 C CA . GLY A 1 94 ? -15.159 -11.273 -3.268 1.00 96.75 94 GLY A CA 1
ATOM 767 C C . GLY A 1 94 ? -16.201 -11.575 -2.191 1.00 96.75 94 GLY A C 1
ATOM 768 O O . GLY A 1 94 ? -17.165 -12.279 -2.468 1.00 96.75 94 GLY A O 1
ATOM 769 N N . GLY A 1 95 ? -15.981 -11.113 -0.958 1.00 96.75 95 GLY A N 1
ATOM 770 C CA . GLY A 1 95 ? -16.909 -11.293 0.159 1.00 96.75 95 GLY A CA 1
ATOM 771 C C . GLY A 1 95 ? -16.918 -12.692 0.784 1.00 96.75 95 GLY A C 1
ATOM 772 O O . GLY A 1 95 ? -17.761 -12.978 1.626 1.00 96.75 95 GLY A O 1
ATOM 773 N N . ARG A 1 96 ? -15.992 -13.575 0.392 1.00 97.00 96 ARG A N 1
ATOM 774 C CA . ARG A 1 96 ? -16.006 -14.998 0.786 1.00 97.00 96 ARG A CA 1
ATOM 775 C C . ARG A 1 96 ? -15.411 -15.290 2.162 1.00 97.00 96 ARG A C 1
ATOM 777 O O . ARG A 1 96 ? -15.585 -16.386 2.676 1.00 97.00 96 ARG A O 1
ATOM 784 N N . VAL A 1 97 ? -14.663 -14.346 2.727 1.00 96.81 97 VAL A N 1
ATOM 785 C CA . VAL A 1 97 ? -13.946 -14.507 3.999 1.00 96.81 97 VAL A CA 1
ATOM 786 C C . VAL A 1 97 ? -14.047 -13.235 4.826 1.00 96.81 97 VAL A C 1
ATOM 788 O O . VAL A 1 97 ? -14.069 -12.135 4.273 1.00 96.81 97 VAL A O 1
ATOM 791 N N . THR A 1 98 ? -14.089 -13.375 6.146 1.00 96.25 98 THR A N 1
ATOM 792 C CA . THR A 1 98 ? -14.121 -12.265 7.107 1.00 96.25 98 THR A CA 1
ATOM 793 C C . THR A 1 98 ? -12.873 -12.285 7.978 1.00 96.25 98 THR A C 1
ATOM 795 O O . THR A 1 98 ? -12.339 -13.351 8.272 1.00 96.25 98 THR A O 1
ATOM 798 N N . PHE A 1 99 ? -12.431 -11.109 8.418 1.00 96.12 99 PHE A N 1
ATOM 799 C CA . PHE A 1 99 ? -11.252 -10.951 9.266 1.00 96.12 99 PHE A CA 1
ATOM 800 C C . PHE A 1 99 ? -11.637 -10.208 10.541 1.00 96.12 99 PHE A C 1
ATOM 802 O O . PHE A 1 99 ? -12.342 -9.202 10.476 1.00 96.12 99 PHE A O 1
ATOM 809 N N . ASP A 1 100 ? -11.161 -10.700 11.683 1.00 97.06 100 ASP A N 1
ATOM 810 C CA . ASP A 1 100 ? -11.322 -10.040 12.976 1.00 97.06 100 ASP A CA 1
ATOM 811 C C . ASP A 1 100 ? -10.387 -8.813 13.057 1.00 97.06 100 ASP A C 1
ATOM 813 O O . ASP A 1 100 ? -9.164 -8.983 13.003 1.00 97.06 100 ASP A O 1
ATOM 817 N N . PRO A 1 101 ? -10.915 -7.580 13.199 1.00 96.00 101 PRO A N 1
ATOM 818 C CA . PRO A 1 101 ? -10.099 -6.370 13.300 1.00 96.00 101 PRO A CA 1
ATOM 819 C C . PRO A 1 101 ? -9.150 -6.359 14.503 1.00 96.00 101 PRO A C 1
ATOM 821 O O . PRO A 1 101 ? -8.154 -5.634 14.483 1.00 96.00 101 PRO A O 1
ATOM 824 N N . SER A 1 102 ? -9.433 -7.134 15.557 1.00 96.00 102 SER A N 1
ATOM 825 C CA . SER A 1 102 ? -8.542 -7.262 16.719 1.00 96.00 102 SER A CA 1
ATOM 826 C C . SER A 1 102 ? -7.243 -8.006 16.393 1.00 96.00 102 SER A C 1
ATOM 828 O O . SER A 1 102 ? -6.250 -7.825 17.089 1.00 96.00 102 SER A O 1
ATOM 830 N N . ARG A 1 103 ? -7.227 -8.776 15.296 1.00 95.62 103 ARG A N 1
ATOM 831 C CA . ARG A 1 103 ? -6.072 -9.553 14.826 1.00 95.62 103 ARG A CA 1
ATOM 832 C C . ARG A 1 103 ? -5.251 -8.846 13.745 1.00 95.62 103 ARG A C 1
ATOM 834 O O . ARG A 1 103 ? -4.291 -9.421 13.242 1.00 95.62 103 ARG A O 1
ATOM 841 N N . ILE A 1 104 ? -5.628 -7.627 13.356 1.00 95.44 104 ILE A N 1
ATOM 842 C CA . ILE A 1 104 ? -4.854 -6.823 12.405 1.00 95.44 104 ILE A CA 1
ATOM 843 C C . ILE A 1 104 ? -3.748 -6.090 13.160 1.00 95.44 104 ILE A C 1
ATOM 845 O O . ILE A 1 104 ? -4.035 -5.266 14.026 1.00 95.44 104 ILE A O 1
ATOM 849 N N . VAL A 1 105 ? -2.500 -6.369 12.786 1.00 94.38 105 VAL A N 1
ATOM 850 C CA . VAL A 1 105 ? -1.300 -5.695 13.294 1.00 94.38 105 VAL A CA 1
ATOM 851 C C . VAL A 1 105 ? -0.666 -4.902 12.155 1.00 94.38 105 VAL A C 1
ATOM 853 O O . VAL A 1 105 ? -0.563 -5.391 11.029 1.00 94.38 105 VAL A O 1
ATOM 856 N N . MET A 1 106 ? -0.274 -3.663 12.444 1.00 92.50 106 MET A N 1
ATOM 857 C CA . MET A 1 106 ? 0.353 -2.760 11.482 1.00 92.50 106 MET A CA 1
ATOM 858 C C . MET A 1 106 ? 1.873 -2.926 11.480 1.00 92.50 106 MET A C 1
ATOM 860 O O . MET A 1 106 ? 2.480 -3.178 12.515 1.00 92.50 106 MET A O 1
ATOM 864 N N . SER A 1 107 ? 2.494 -2.736 10.319 1.00 92.19 107 SER A N 1
ATOM 865 C CA . SER A 1 107 ? 3.947 -2.793 10.131 1.00 92.19 107 SER A CA 1
ATOM 866 C C . SER A 1 107 ? 4.411 -1.686 9.182 1.00 92.19 107 SER A C 1
ATOM 868 O O . SER A 1 107 ? 3.594 -1.033 8.524 1.00 92.19 107 SER A O 1
ATOM 870 N N . GLY A 1 108 ? 5.729 -1.503 9.057 1.00 90.69 108 GLY A N 1
ATOM 871 C CA . GLY A 1 108 ? 6.366 -0.650 8.044 1.00 90.69 108 GLY A CA 1
ATOM 872 C C . GLY A 1 108 ? 6.226 -1.208 6.620 1.00 90.69 108 GLY A C 1
ATOM 873 O O . GLY A 1 108 ? 7.215 -1.512 5.959 1.00 90.69 108 GLY A O 1
ATOM 874 N N . GLY A 1 109 ? 4.990 -1.410 6.160 1.00 90.25 109 GLY A N 1
ATOM 875 C CA . GLY A 1 109 ? 4.677 -2.061 4.892 1.00 90.25 109 GLY A CA 1
ATOM 876 C C . GLY A 1 109 ? 4.934 -3.571 4.897 1.00 90.25 109 GLY A C 1
ATOM 877 O O . GLY A 1 109 ? 5.181 -4.191 5.935 1.00 90.25 109 GLY A O 1
ATOM 878 N N . ALA A 1 110 ? 4.871 -4.172 3.705 1.00 87.75 110 ALA A N 1
ATOM 879 C CA . ALA A 1 110 ? 5.075 -5.610 3.527 1.00 87.75 110 ALA A CA 1
ATOM 880 C C . ALA A 1 110 ? 6.493 -6.062 3.918 1.00 87.75 110 ALA A C 1
ATOM 882 O O . ALA A 1 110 ? 6.656 -7.175 4.404 1.00 87.75 110 ALA A O 1
ATOM 883 N N . THR A 1 111 ? 7.500 -5.196 3.756 1.00 85.62 111 THR A N 1
ATOM 884 C CA . THR A 1 111 ? 8.880 -5.473 4.178 1.00 85.62 111 THR A CA 1
ATOM 885 C C . THR A 1 111 ? 8.960 -5.695 5.686 1.00 85.62 111 THR A C 1
ATOM 887 O O . THR A 1 111 ? 9.344 -6.782 6.103 1.00 85.62 111 THR A O 1
ATOM 890 N N . GLY A 1 112 ? 8.498 -4.733 6.497 1.00 85.19 112 GLY A N 1
ATOM 891 C CA . GLY A 1 112 ? 8.502 -4.885 7.957 1.00 85.19 112 GLY A CA 1
ATOM 892 C C . GLY A 1 112 ? 7.575 -6.002 8.454 1.00 85.19 112 GLY A C 1
ATOM 893 O O . GLY A 1 112 ? 7.863 -6.636 9.460 1.00 85.19 112 GLY A O 1
ATOM 894 N N . ALA A 1 113 ? 6.476 -6.293 7.741 1.00 88.31 113 ALA A N 1
ATOM 895 C CA . ALA A 1 113 ? 5.632 -7.448 8.069 1.00 88.31 113 ALA A CA 1
ATOM 896 C C . ALA A 1 113 ? 6.388 -8.771 7.887 1.00 88.31 113 ALA A C 1
ATOM 898 O O . ALA A 1 113 ? 6.343 -9.631 8.765 1.00 88.31 113 ALA A O 1
ATOM 899 N N . ASN A 1 114 ? 7.077 -8.927 6.753 1.00 84.62 114 ASN A N 1
ATOM 900 C CA . ASN A 1 114 ? 7.865 -10.121 6.472 1.00 84.62 114 ASN A CA 1
ATOM 901 C C . ASN A 1 114 ? 9.004 -10.272 7.479 1.00 84.62 114 ASN A C 1
ATOM 903 O O . ASN A 1 114 ? 9.189 -11.368 7.981 1.00 84.62 114 ASN A O 1
ATOM 907 N N . GLU A 1 115 ? 9.708 -9.194 7.824 1.00 81.00 115 GLU A N 1
ATOM 908 C CA . GLU A 1 115 ? 10.778 -9.214 8.830 1.00 81.00 115 GLU A CA 1
ATOM 909 C C . GLU A 1 115 ? 10.281 -9.708 10.198 1.00 81.00 115 GLU A C 1
ATOM 911 O O . GLU A 1 115 ? 10.870 -10.617 10.778 1.00 81.00 115 GLU A O 1
ATOM 916 N N . ILE A 1 116 ? 9.145 -9.188 10.682 1.00 83.69 116 ILE A N 1
ATOM 917 C CA . ILE A 1 116 ? 8.558 -9.625 11.960 1.00 83.69 116 ILE A CA 1
ATOM 918 C C . ILE A 1 116 ? 8.201 -11.116 11.914 1.00 83.69 116 ILE A C 1
ATOM 920 O O . ILE A 1 116 ? 8.577 -11.867 12.814 1.00 83.69 116 ILE A O 1
ATOM 924 N N . VAL A 1 117 ? 7.488 -11.554 10.870 1.00 84.31 117 VAL A N 1
ATOM 925 C CA . VAL A 1 117 ? 7.026 -12.949 10.741 1.00 84.31 117 VAL A CA 1
ATOM 926 C C . VAL A 1 117 ? 8.190 -13.912 10.522 1.00 84.31 117 VAL A C 1
ATOM 928 O O . VAL A 1 117 ? 8.153 -15.034 11.017 1.00 84.31 117 VAL A O 1
ATOM 931 N N . MET A 1 118 ? 9.211 -13.488 9.779 1.00 78.69 118 MET A N 1
ATOM 932 C CA . MET A 1 118 ? 10.313 -14.339 9.342 1.00 78.69 118 MET A CA 1
ATOM 933 C C . MET A 1 118 ? 11.548 -14.261 10.248 1.00 78.69 118 MET A C 1
ATOM 935 O O . MET A 1 118 ? 12.570 -14.860 9.934 1.00 78.69 118 MET A O 1
ATOM 939 N N . SER A 1 119 ? 11.442 -13.591 11.396 1.00 73.94 119 SER A N 1
ATOM 940 C CA . SER A 1 119 ? 12.477 -13.543 12.441 1.00 73.94 119 SER A CA 1
ATOM 941 C C . SER A 1 119 ? 12.758 -14.894 13.128 1.00 73.94 119 SER A C 1
ATOM 943 O O . SER A 1 119 ? 13.663 -14.990 13.954 1.00 73.94 119 SER A O 1
ATOM 945 N N . CYS A 1 120 ? 11.990 -15.940 12.807 1.00 69.81 120 CYS A N 1
ATOM 946 C CA . CYS A 1 120 ? 12.134 -17.292 13.351 1.00 69.81 120 CYS A CA 1
ATOM 947 C C . CYS A 1 120 ? 13.181 -18.157 12.605 1.00 69.81 120 CYS A C 1
ATOM 949 O O . CYS A 1 120 ? 13.856 -17.713 11.677 1.00 69.81 120 CYS A O 1
ATOM 951 N N . ASP A 1 121 ? 13.300 -19.424 13.019 1.00 73.81 121 ASP A N 1
ATOM 952 C CA . ASP A 1 121 ? 14.419 -20.319 12.693 1.00 73.81 121 ASP A CA 1
ATOM 953 C C . ASP A 1 121 ? 14.666 -20.603 11.212 1.00 73.81 121 ASP A C 1
ATOM 955 O O . ASP A 1 121 ? 15.816 -20.569 10.807 1.00 73.81 121 ASP A O 1
ATOM 959 N N . ALA A 1 122 ? 13.659 -20.967 10.412 1.00 78.00 122 ALA A N 1
ATOM 960 C CA . ALA A 1 122 ? 13.841 -21.230 8.983 1.00 78.00 122 ALA A CA 1
ATOM 961 C C . ALA A 1 122 ? 12.512 -21.224 8.221 1.00 78.00 122 ALA A C 1
ATOM 963 O O . ALA A 1 122 ? 11.511 -21.753 8.708 1.00 78.00 122 ALA A O 1
ATOM 964 N N . PHE A 1 123 ? 12.518 -20.703 6.990 1.00 79.75 123 PHE A N 1
ATOM 965 C CA . PHE A 1 123 ? 11.348 -20.692 6.103 1.00 79.75 123 PHE A CA 1
ATOM 966 C C . PHE A 1 123 ? 11.663 -21.307 4.742 1.00 79.75 123 PHE A C 1
ATOM 968 O O . PHE A 1 123 ? 12.690 -21.008 4.135 1.00 79.75 123 PHE A O 1
ATOM 975 N N . LEU A 1 124 ? 10.738 -22.126 4.236 1.00 83.25 124 LEU A N 1
ATOM 976 C CA . LEU A 1 124 ? 10.768 -22.610 2.857 1.00 83.25 124 LEU A CA 1
ATOM 977 C C . LEU A 1 124 ? 10.172 -21.543 1.930 1.00 83.25 124 LEU A C 1
ATOM 979 O O . LEU A 1 124 ? 9.049 -21.086 2.153 1.00 83.25 124 LEU A O 1
ATOM 983 N N . VAL A 1 125 ? 10.897 -21.167 0.875 1.00 83.44 125 VAL A N 1
ATOM 984 C CA . VAL A 1 125 ? 10.443 -20.182 -0.118 1.00 83.44 125 VAL A CA 1
ATOM 985 C C . VAL A 1 125 ? 10.511 -20.790 -1.522 1.00 83.44 125 VAL A C 1
ATOM 987 O O . VAL A 1 125 ? 11.598 -21.182 -1.954 1.00 83.44 125 VAL A O 1
ATOM 990 N N . PRO A 1 126 ? 9.390 -20.862 -2.264 1.00 83.00 126 PRO A N 1
ATOM 991 C CA . PRO A 1 126 ? 9.393 -21.397 -3.619 1.00 83.00 126 PRO A CA 1
ATOM 992 C C . PRO A 1 126 ? 10.142 -20.466 -4.579 1.00 83.00 126 PRO A C 1
ATOM 994 O O . PRO A 1 126 ? 9.966 -19.246 -4.551 1.00 83.00 126 PRO A O 1
ATOM 997 N N . SER A 1 127 ? 10.967 -21.047 -5.443 1.00 82.00 127 SER A N 1
ATOM 998 C CA . SER A 1 127 ? 11.643 -20.365 -6.542 1.00 82.00 127 SER A CA 1
ATOM 999 C C . SER A 1 127 ? 10.793 -20.429 -7.821 1.00 82.00 127 SER A C 1
ATOM 1001 O O . SER A 1 127 ? 10.233 -21.485 -8.113 1.00 82.00 127 SER A O 1
ATOM 1003 N N . PRO A 1 128 ? 10.711 -19.339 -8.607 1.00 80.06 128 PRO A N 1
ATOM 1004 C CA . PRO A 1 128 ? 11.333 -18.043 -8.357 1.00 80.06 128 PRO A CA 1
ATOM 1005 C C . PRO A 1 128 ? 10.540 -17.171 -7.376 1.00 80.06 128 PRO A C 1
ATOM 1007 O O . PRO A 1 128 ? 9.315 -17.072 -7.443 1.00 80.06 128 PRO A O 1
ATOM 1010 N N . CYS A 1 129 ? 11.260 -16.463 -6.505 1.00 78.31 129 CYS A N 1
ATOM 1011 C CA . CYS A 1 129 ? 10.671 -15.607 -5.478 1.00 78.31 129 CYS A CA 1
ATOM 1012 C C . CYS A 1 129 ? 10.992 -14.119 -5.679 1.00 78.31 129 CYS A C 1
ATOM 1014 O O . CYS A 1 129 ? 11.727 -13.711 -6.581 1.00 78.31 129 CYS A O 1
ATOM 1016 N N . TYR A 1 130 ? 10.424 -13.287 -4.805 1.00 78.44 130 TYR A N 1
ATOM 1017 C CA . TYR A 1 130 ? 10.721 -11.863 -4.752 1.00 78.44 130 TYR A CA 1
ATOM 1018 C C . TYR A 1 130 ? 12.199 -11.623 -4.360 1.00 78.44 130 TYR A C 1
ATOM 1020 O O . TYR A 1 130 ? 12.589 -12.002 -3.257 1.00 78.44 130 TYR A O 1
ATOM 1028 N N . PRO A 1 131 ? 13.034 -10.972 -5.202 1.00 71.94 131 PRO A N 1
ATOM 1029 C CA . PRO A 1 131 ? 14.492 -10.966 -5.025 1.00 71.94 131 PRO A CA 1
ATOM 1030 C C . PRO A 1 131 ? 15.010 -10.162 -3.825 1.00 71.94 131 PRO A C 1
ATOM 1032 O O . PRO A 1 131 ? 16.196 -10.247 -3.527 1.00 71.94 131 PRO A O 1
ATOM 1035 N N . VAL A 1 132 ? 14.164 -9.391 -3.131 1.00 71.69 132 VAL A N 1
ATOM 1036 C CA . VAL A 1 132 ? 14.559 -8.714 -1.879 1.00 71.69 132 VAL A CA 1
ATOM 1037 C C . VAL A 1 132 ? 14.783 -9.717 -0.749 1.00 71.69 132 VAL A C 1
ATOM 1039 O O . VAL A 1 132 ? 15.646 -9.485 0.088 1.00 71.69 132 VAL A O 1
ATOM 1042 N N . PHE A 1 133 ? 14.081 -10.856 -0.764 1.00 68.75 133 PHE A N 1
ATOM 1043 C CA . PHE A 1 133 ? 14.235 -11.906 0.243 1.00 68.75 133 PHE A CA 1
ATOM 1044 C C . PHE A 1 133 ? 15.690 -12.393 0.406 1.00 68.75 133 PHE A C 1
ATOM 1046 O O . PHE A 1 133 ? 16.186 -12.354 1.526 1.00 68.75 133 PHE A O 1
ATOM 1053 N N . PRO A 1 134 ? 16.409 -12.796 -0.66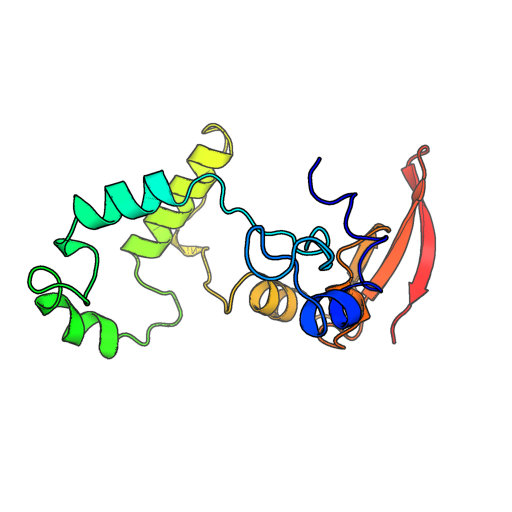2 1.00 62.72 134 PRO A N 1
ATOM 1054 C CA . PRO A 1 134 ? 17.807 -13.217 -0.542 1.00 62.72 134 PRO A CA 1
ATOM 1055 C C . PRO A 1 134 ? 18.825 -12.067 -0.452 1.00 62.72 134 PRO A C 1
ATOM 1057 O O . PRO A 1 134 ? 19.956 -12.304 -0.043 1.00 62.72 134 PRO A O 1
ATOM 1060 N N . ARG A 1 135 ? 18.493 -10.846 -0.903 1.00 57.12 135 ARG A N 1
ATOM 1061 C CA . ARG A 1 135 ? 19.505 -9.812 -1.204 1.00 57.12 135 ARG A CA 1
ATOM 1062 C C . ARG A 1 135 ? 19.814 -8.865 -0.041 1.00 57.12 135 ARG A C 1
ATOM 1064 O O . ARG A 1 135 ? 20.883 -8.270 -0.035 1.00 57.12 135 ARG A O 1
ATOM 1071 N N . GLU A 1 136 ? 18.915 -8.722 0.926 1.00 50.75 136 GLU A N 1
ATOM 1072 C CA . GLU A 1 136 ? 19.037 -7.666 1.944 1.00 50.75 136 GLU A CA 1
ATOM 1073 C C . GLU A 1 136 ? 19.341 -8.169 3.358 1.00 50.75 136 GLU A C 1
ATOM 1075 O O . GLU A 1 136 ? 19.319 -7.378 4.292 1.00 50.75 136 GLU A O 1
ATOM 1080 N N . GLY A 1 137 ? 19.613 -9.466 3.558 1.00 51.91 137 GLY A N 1
ATOM 1081 C CA . GLY A 1 137 ? 19.929 -10.006 4.893 1.00 51.91 137 GLY A CA 1
ATOM 1082 C C . GLY A 1 137 ? 18.817 -9.815 5.938 1.00 51.91 137 GLY A C 1
ATOM 1083 O O . GLY A 1 137 ? 19.004 -10.168 7.094 1.00 51.91 137 GLY A O 1
ATOM 1084 N N . LEU A 1 138 ? 17.654 -9.296 5.521 1.00 53.66 138 LEU A N 1
ATOM 1085 C CA . LEU A 1 138 ? 16.456 -9.071 6.332 1.00 53.66 138 LEU A CA 1
ATOM 1086 C C . LEU A 1 138 ? 15.944 -10.363 6.977 1.00 53.66 138 LEU A C 1
ATOM 1088 O O . LEU A 1 138 ? 15.205 -10.315 7.953 1.00 53.66 138 LEU A O 1
ATOM 1092 N N . ILE A 1 139 ? 16.289 -11.517 6.399 1.00 58.81 139 ILE A N 1
ATOM 1093 C CA . ILE A 1 139 ? 15.860 -12.833 6.857 1.00 58.81 139 ILE A CA 1
ATOM 1094 C C . ILE A 1 139 ? 17.047 -13.783 6.699 1.00 58.81 139 ILE A C 1
ATOM 1096 O O . ILE A 1 139 ? 17.359 -14.227 5.594 1.00 58.81 139 ILE A O 1
ATOM 1100 N N . SER A 1 140 ? 17.725 -14.079 7.802 1.00 57.97 140 SER A N 1
ATOM 1101 C CA . SER A 1 140 ? 18.954 -14.879 7.821 1.00 57.97 140 SER A CA 1
ATOM 1102 C C . SER A 1 140 ? 18.734 -16.374 7.565 1.00 57.97 140 SER A C 1
ATOM 1104 O O . SER A 1 140 ? 19.705 -17.092 7.384 1.00 57.97 140 SER A O 1
ATOM 1106 N N . ASN A 1 141 ? 17.486 -16.855 7.491 1.00 68.00 141 ASN A N 1
ATOM 1107 C CA . ASN A 1 141 ? 17.200 -18.290 7.436 1.00 68.00 141 ASN A CA 1
ATOM 1108 C C . ASN A 1 141 ? 16.184 -18.692 6.351 1.00 68.00 141 ASN A C 1
ATOM 1110 O O . ASN A 1 141 ? 15.171 -19.347 6.621 1.00 68.00 141 ASN A O 1
ATOM 1114 N N . LEU A 1 142 ? 16.427 -18.303 5.099 1.00 73.31 142 LEU A N 1
ATOM 1115 C CA . LEU A 1 142 ? 15.593 -18.731 3.971 1.00 73.31 142 LEU A CA 1
ATOM 1116 C C . LEU A 1 142 ? 16.175 -19.962 3.267 1.00 73.31 142 LEU A C 1
ATOM 1118 O O . LEU A 1 142 ? 17.338 -19.989 2.857 1.00 73.31 142 LEU A O 1
ATOM 1122 N N . ILE A 1 143 ? 15.324 -20.971 3.083 1.00 77.44 143 ILE A N 1
ATOM 1123 C CA . ILE A 1 143 ? 15.602 -22.182 2.312 1.00 77.44 143 ILE A CA 1
ATOM 1124 C C . ILE A 1 143 ? 14.805 -22.094 1.012 1.00 77.44 143 ILE A C 1
ATOM 1126 O O . ILE A 1 143 ? 13.578 -22.229 0.995 1.00 77.44 143 ILE A O 1
ATOM 1130 N N . PHE A 1 144 ? 15.501 -21.868 -0.095 1.00 78.19 144 PHE A N 1
ATOM 1131 C CA . PHE A 1 144 ? 14.868 -21.760 -1.403 1.00 78.19 144 PHE A CA 1
ATOM 1132 C C . PHE A 1 144 ? 14.655 -23.141 -2.013 1.00 78.19 144 PHE A C 1
ATOM 1134 O O . PHE A 1 144 ? 15.596 -23.932 -2.126 1.00 78.19 144 PHE A O 1
ATOM 1141 N N . CYS A 1 145 ? 13.419 -23.409 -2.424 1.00 81.62 145 CYS A N 1
ATOM 1142 C CA . CYS A 1 145 ? 13.013 -24.679 -3.013 1.00 81.62 145 CYS A CA 1
ATOM 1143 C C . CYS A 1 145 ? 12.500 -24.471 -4.439 1.00 81.62 145 CYS A C 1
ATOM 1145 O O . CYS A 1 145 ? 11.637 -23.625 -4.663 1.00 81.62 145 CYS A O 1
ATOM 1147 N N . GLU A 1 146 ? 12.992 -25.245 -5.402 1.00 81.25 146 GLU A N 1
ATOM 1148 C CA . GLU A 1 146 ? 12.345 -25.360 -6.711 1.00 81.25 146 GLU A CA 1
ATOM 1149 C C . GLU A 1 146 ? 11.114 -26.231 -6.556 1.00 81.25 146 GLU A C 1
ATOM 1151 O O . GLU A 1 146 ? 11.237 -27.358 -6.086 1.00 81.25 146 GLU A O 1
ATOM 1156 N N . THR A 1 147 ? 9.944 -25.717 -6.918 1.00 75.38 147 THR A N 1
ATOM 1157 C CA . THR A 1 147 ? 8.724 -26.523 -6.984 1.00 75.38 147 THR A CA 1
ATOM 1158 C C . THR A 1 147 ? 8.596 -27.115 -8.379 1.00 75.38 147 THR A C 1
ATOM 1160 O O . THR A 1 147 ? 8.564 -26.365 -9.358 1.00 75.38 147 THR A O 1
ATOM 1163 N N . HIS A 1 148 ? 8.495 -28.436 -8.460 1.00 75.56 148 HIS A N 1
ATOM 1164 C CA . HIS A 1 148 ? 8.305 -29.172 -9.705 1.00 75.56 148 HIS A CA 1
ATOM 1165 C C . HIS A 1 148 ? 6.814 -29.392 -9.987 1.00 75.56 148 HIS A C 1
ATOM 1167 O O . HIS A 1 148 ? 5.962 -29.229 -9.115 1.00 75.56 148 HIS A O 1
ATOM 1173 N N . LEU A 1 149 ? 6.480 -29.738 -11.233 1.00 72.81 149 LEU A N 1
ATOM 1174 C CA . LEU A 1 149 ? 5.091 -29.960 -11.669 1.00 72.81 149 LEU A CA 1
ATOM 1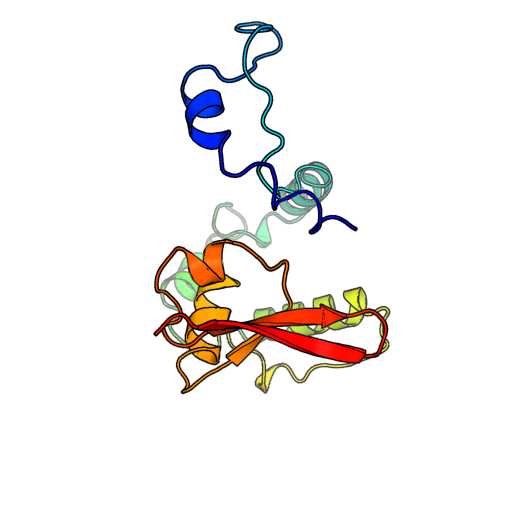175 C C . LEU A 1 149 ? 4.452 -31.228 -11.075 1.00 72.81 149 LEU A C 1
ATOM 1177 O O . LEU A 1 149 ? 3.244 -31.406 -11.193 1.00 72.81 149 LEU A O 1
ATOM 1181 N N . ASP A 1 150 ? 5.254 -32.107 -10.479 1.00 78.94 150 ASP A N 1
ATOM 1182 C CA . ASP A 1 150 ? 4.853 -33.373 -9.858 1.00 78.94 150 ASP A CA 1
ATOM 1183 C C . ASP A 1 150 ? 4.683 -33.259 -8.330 1.00 78.94 150 ASP A C 1
ATOM 1185 O O . ASP A 1 150 ? 4.776 -34.258 -7.619 1.00 78.94 150 ASP A O 1
ATOM 1189 N N . ASP A 1 151 ? 4.468 -32.039 -7.826 1.00 72.00 151 ASP A N 1
ATOM 1190 C CA . ASP A 1 151 ? 4.388 -31.689 -6.399 1.00 72.00 151 ASP A CA 1
ATOM 1191 C C . ASP A 1 151 ? 5.661 -32.011 -5.586 1.00 72.00 151 ASP A C 1
ATOM 1193 O O . ASP A 1 151 ? 5.681 -31.856 -4.360 1.00 72.00 151 ASP A O 1
ATOM 1197 N N . SER A 1 152 ? 6.753 -32.412 -6.246 1.00 76.94 152 SER A N 1
ATOM 1198 C CA . SER A 1 152 ? 8.058 -32.566 -5.609 1.00 76.94 152 SER A CA 1
ATOM 1199 C C . SER A 1 152 ? 8.791 -31.224 -5.521 1.00 76.94 152 SER A C 1
ATOM 1201 O O . SER A 1 152 ? 8.476 -30.256 -6.222 1.00 76.94 152 SER A O 1
ATOM 1203 N N . PHE A 1 153 ? 9.787 -31.137 -4.637 1.00 77.38 153 PHE A N 1
ATOM 1204 C CA . PHE A 1 153 ? 10.649 -29.964 -4.570 1.00 77.38 153 PHE A CA 1
ATOM 1205 C C . PHE A 1 153 ? 12.111 -30.327 -4.352 1.00 77.38 153 PHE A C 1
ATOM 1207 O O . PHE A 1 153 ? 12.447 -31.336 -3.731 1.00 77.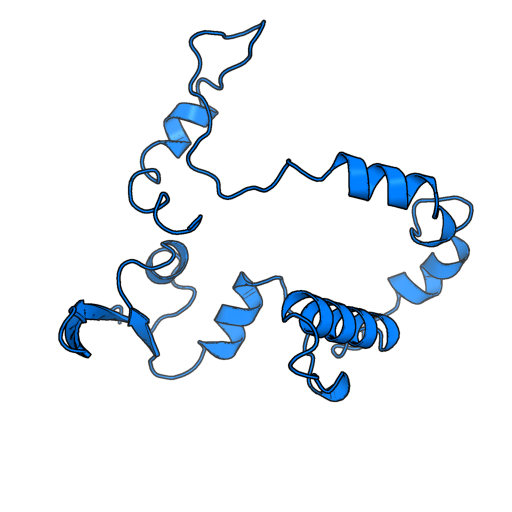38 153 PHE A O 1
ATOM 1214 N N . THR A 1 154 ? 12.995 -29.470 -4.850 1.00 80.75 154 THR A N 1
ATOM 1215 C CA . THR A 1 154 ? 14.440 -29.585 -4.639 1.00 80.75 154 THR A CA 1
ATOM 1216 C C . THR A 1 154 ? 14.936 -28.378 -3.865 1.00 80.75 154 THR A C 1
ATOM 1218 O O . THR A 1 154 ? 14.625 -27.244 -4.219 1.00 80.75 154 THR A O 1
ATOM 1221 N N . ILE A 1 155 ? 15.718 -28.604 -2.808 1.00 79.12 155 ILE A N 1
ATOM 1222 C CA . ILE A 1 155 ? 16.383 -27.516 -2.087 1.00 79.12 155 ILE A CA 1
ATOM 1223 C C . ILE A 1 155 ? 17.521 -27.005 -2.972 1.00 79.12 155 ILE A C 1
ATOM 1225 O O . ILE A 1 155 ? 18.491 -27.720 -3.211 1.00 79.12 155 ILE A O 1
ATOM 1229 N N . ILE A 1 156 ? 17.386 -25.775 -3.463 1.00 73.25 156 ILE A N 1
ATOM 1230 C CA . ILE A 1 156 ? 18.356 -25.162 -4.379 1.00 73.25 156 ILE A CA 1
ATOM 1231 C C . ILE A 1 156 ? 19.447 -24.446 -3.579 1.00 73.25 156 ILE A C 1
ATOM 1233 O O . ILE A 1 156 ? 20.626 -24.500 -3.924 1.00 73.25 156 ILE A O 1
ATOM 1237 N N . HIS A 1 157 ? 19.058 -23.722 -2.527 1.00 68.88 157 HIS A N 1
ATOM 1238 C CA . HIS A 1 157 ? 19.968 -22.823 -1.830 1.00 68.88 157 HIS A CA 1
ATOM 1239 C C . HIS A 1 157 ? 19.540 -22.599 -0.382 1.00 68.88 157 HIS A C 1
ATOM 1241 O O . HIS A 1 157 ? 18.357 -22.402 -0.096 1.00 68.88 157 HIS A O 1
ATOM 1247 N N . ARG A 1 158 ? 20.522 -22.589 0.521 1.00 59.84 158 ARG A N 1
ATOM 1248 C CA . ARG A 1 158 ? 20.349 -22.211 1.921 1.00 59.84 158 ARG A CA 1
ATOM 1249 C C . ARG A 1 158 ? 21.165 -20.948 2.158 1.00 59.84 158 ARG A C 1
ATOM 1251 O O . ARG A 1 158 ? 22.386 -20.995 2.037 1.00 59.84 158 ARG A O 1
ATOM 1258 N N . VAL A 1 159 ? 20.487 -19.849 2.469 1.00 60.56 159 VAL A N 1
ATOM 1259 C CA . VAL A 1 159 ? 21.149 -18.671 3.034 1.00 60.56 159 VAL A CA 1
ATOM 1260 C C . VAL A 1 159 ? 21.258 -18.952 4.533 1.00 60.56 159 VAL A C 1
ATOM 1262 O O . VAL A 1 159 ? 20.231 -19.191 5.168 1.00 60.56 159 VAL A O 1
ATOM 1265 N N . ILE A 1 160 ? 22.492 -19.076 5.030 1.00 50.47 160 ILE A N 1
ATOM 1266 C CA . ILE A 1 160 ? 22.850 -19.214 6.453 1.00 50.47 160 ILE A CA 1
ATOM 1267 C C . ILE A 1 160 ? 23.564 -17.928 6.856 1.00 50.47 160 ILE A C 1
ATOM 1269 O O . ILE A 1 160 ? 24.387 -17.469 6.028 1.00 50.47 160 ILE A O 1
#

Radius of gyration: 21.19 Å; chains: 1; bounding box: 40×57×47 Å

Organism: Quercus rubra (NCBI:txid3512)

InterPro domains:
  IPR004839 Aminotransferase, class I/classII, large domain [PF00155] (31-135)
  IPR015421 Pyridoxal phosphate-dependent transferase, major domain [G3DSA:3.40.640.10] (53-136)
  IPR015422 Pyridoxal phosphate-dependent transferase, small domain [G3DSA:3.90.1150.10] (19-52)
  IPR015424 Pyridoxal phosphate-dependent transferase [SSF53383] (14-151)
  IPR050478 Ethylene and sulfur compound biosynthesis-related protein [PTHR43795] (17-136)

pLDDT: mean 82.91, std 16.97, range [30.89, 97.88]